Protein AF-A0A9E4AYN9-F1 (afdb_monomer_lite)

Radius of gyration: 28.67 Å; chains: 1; bounding box: 45×46×81 Å

Sequence (77 aa):
MTRYETLKDKPKRFLSLTGYTLEEFSALVPYFSKRFLASVETKTLQGKDRKKRRYTHSKNIGRPWRVAIPGNTRRTL

Structure (mmCIF, N/CA/C/O backbone):
data_AF-A0A9E4AYN9-F1
#
_entry.id   AF-A0A9E4AYN9-F1
#
loop_
_atom_site.group_PDB
_atom_site.id
_atom_site.type_symbol
_atom_site.label_atom_id
_atom_site.label_alt_id
_atom_site.label_comp_id
_atom_site.label_asym_id
_atom_site.label_entity_id
_atom_site.label_seq_id
_atom_site.pdbx_PDB_ins_code
_atom_site.Cartn_x
_atom_site.Cartn_y
_atom_site.Cartn_z
_atom_site.occupancy
_atom_site.B_iso_or_equiv
_atom_site.auth_seq_id
_atom_site.auth_comp_id
_atom_site.auth_asym_id
_atom_site.auth_atom_id
_atom_site.pdbx_PDB_model_num
ATOM 1 N N . MET A 1 1 ? -6.661 -16.002 3.885 1.00 56.03 1 MET A N 1
ATOM 2 C CA . MET A 1 1 ? -6.140 -14.768 3.256 1.00 56.03 1 MET A CA 1
ATOM 3 C C . MET A 1 1 ? -6.870 -13.579 3.864 1.00 56.03 1 MET A C 1
ATOM 5 O O . MET A 1 1 ? -8.093 -13.581 3.850 1.00 56.03 1 MET A O 1
ATOM 9 N N . THR A 1 2 ? -6.163 -12.622 4.456 1.00 70.56 2 THR A N 1
ATOM 10 C CA . THR A 1 2 ? -6.755 -11.410 5.046 1.00 70.56 2 THR A CA 1
ATOM 11 C C . THR A 1 2 ? -6.909 -10.325 3.978 1.00 70.56 2 THR A C 1
ATOM 13 O O . THR A 1 2 ? -6.010 -10.131 3.163 1.00 70.56 2 THR A O 1
ATOM 16 N N . ARG A 1 3 ? -8.057 -9.634 3.943 1.00 83.44 3 ARG A N 1
ATOM 17 C CA . ARG A 1 3 ? -8.317 -8.527 3.005 1.00 83.44 3 ARG A CA 1
ATOM 18 C C . ARG A 1 3 ? -8.241 -7.191 3.735 1.00 83.44 3 ARG A C 1
ATOM 20 O O . ARG A 1 3 ? -8.717 -7.095 4.865 1.00 83.44 3 ARG A O 1
ATOM 27 N N . TYR A 1 4 ? -7.698 -6.167 3.079 1.00 84.38 4 TYR A N 1
ATOM 28 C CA . TYR A 1 4 ? -7.594 -4.817 3.644 1.00 84.38 4 TYR A CA 1
ATOM 29 C C . TYR A 1 4 ? -8.949 -4.284 4.130 1.00 84.38 4 TYR A C 1
ATOM 31 O O . TYR A 1 4 ? -9.052 -3.842 5.269 1.00 84.38 4 TYR A O 1
ATOM 39 N N . GLU A 1 5 ? -9.997 -4.435 3.317 1.00 85.81 5 GLU A N 1
ATOM 40 C CA . GLU A 1 5 ? -11.371 -4.020 3.640 1.00 85.81 5 GLU A CA 1
ATOM 41 C C . GLU A 1 5 ? -11.841 -4.591 4.985 1.00 85.81 5 GLU A C 1
ATOM 43 O O . GLU A 1 5 ? -12.315 -3.859 5.840 1.00 85.81 5 GLU A O 1
ATOM 48 N N . THR A 1 6 ? -11.589 -5.879 5.230 1.00 85.69 6 THR A N 1
ATOM 49 C CA . THR A 1 6 ? -11.977 -6.551 6.483 1.00 85.69 6 THR A CA 1
ATOM 50 C C . THR A 1 6 ? -11.092 -6.208 7.686 1.00 85.69 6 THR A C 1
ATOM 52 O O . THR A 1 6 ? -11.476 -6.445 8.832 1.00 85.69 6 THR A O 1
ATOM 55 N N . LEU A 1 7 ? -9.870 -5.724 7.438 1.00 85.38 7 LEU A N 1
ATOM 56 C CA . LEU A 1 7 ? -8.903 -5.377 8.481 1.00 85.38 7 LEU A CA 1
ATOM 57 C C . LEU A 1 7 ? -9.033 -3.918 8.922 1.00 85.38 7 LEU A C 1
ATOM 59 O O . LEU A 1 7 ? -8.754 -3.625 10.084 1.00 85.38 7 LEU A O 1
ATOM 63 N N . LYS A 1 8 ? -9.490 -3.030 8.033 1.00 84.00 8 LYS A N 1
ATOM 64 C CA . LYS A 1 8 ? -9.741 -1.620 8.342 1.00 84.00 8 LYS A CA 1
ATOM 65 C C . LYS A 1 8 ? -10.772 -1.453 9.465 1.00 84.00 8 LYS A C 1
ATOM 67 O O . LYS A 1 8 ? -10.591 -0.612 10.336 1.00 84.00 8 LYS A O 1
ATOM 72 N N . ASP A 1 9 ? -11.773 -2.322 9.537 1.00 87.38 9 ASP A N 1
ATOM 73 C CA . ASP A 1 9 ? -12.787 -2.263 10.601 1.00 87.38 9 ASP A CA 1
ATOM 74 C C . ASP A 1 9 ? -12.262 -2.741 11.972 1.00 87.38 9 ASP A C 1
ATOM 76 O O . ASP A 1 9 ? -12.962 -2.676 12.982 1.00 87.38 9 ASP A O 1
ATOM 80 N N . LYS A 1 10 ? -11.020 -3.247 12.039 1.00 90.12 10 LYS A N 1
ATOM 81 C CA . LYS A 1 10 ? -10.394 -3.796 13.253 1.00 90.12 10 LYS A CA 1
ATOM 82 C C . LYS A 1 10 ? -9.059 -3.098 13.541 1.00 90.12 10 LYS A C 1
ATOM 84 O O . LYS A 1 10 ? -8.006 -3.733 13.423 1.00 90.12 10 LYS A O 1
ATOM 89 N N . PRO A 1 11 ? -9.072 -1.835 14.007 1.00 85.31 11 PRO A N 1
ATOM 90 C CA . PRO A 1 11 ? -7.874 -0.999 14.124 1.00 85.31 11 PRO A CA 1
ATOM 91 C C . PRO A 1 11 ? -6.778 -1.614 15.004 1.00 85.31 11 PRO A C 1
ATOM 93 O O . PRO A 1 11 ? -5.609 -1.570 14.640 1.00 85.31 11 PRO A O 1
ATOM 96 N N . LYS A 1 12 ? -7.133 -2.287 16.110 1.00 88.44 12 LYS A N 1
ATOM 97 C CA . LYS A 1 12 ? -6.150 -2.969 16.977 1.00 88.44 12 LYS A CA 1
ATOM 98 C C . LYS A 1 12 ? -5.404 -4.102 16.262 1.00 88.44 12 LYS A C 1
ATOM 100 O O . LYS A 1 12 ? -4.198 -4.241 16.427 1.00 88.44 12 LYS A O 1
ATOM 105 N N . ARG A 1 13 ? -6.113 -4.902 15.456 1.00 88.31 13 ARG A N 1
ATOM 106 C CA . ARG A 1 13 ? -5.499 -5.990 14.671 1.00 88.31 13 ARG A CA 1
ATOM 107 C C . ARG A 1 13 ? -4.702 -5.447 13.490 1.00 88.31 13 ARG A C 1
ATOM 109 O O . ARG A 1 13 ? -3.671 -6.009 13.137 1.00 88.31 13 ARG A O 1
ATOM 116 N N . PHE A 1 14 ? -5.182 -4.368 12.882 1.00 89.31 14 PHE A N 1
ATOM 117 C CA . PHE A 1 14 ? -4.475 -3.685 11.808 1.00 89.31 14 PHE A CA 1
ATOM 118 C C . PHE A 1 14 ? -3.124 -3.143 12.291 1.00 89.31 14 PHE A C 1
ATOM 120 O O . PHE A 1 14 ? -2.092 -3.439 11.687 1.00 89.31 14 PHE A O 1
ATOM 127 N N . LEU A 1 15 ? -3.127 -2.450 13.434 1.00 90.38 15 LEU A N 1
ATOM 128 C CA . LEU A 1 15 ? -1.927 -1.922 14.077 1.00 90.38 15 LEU A CA 1
ATOM 129 C C . LEU A 1 15 ? -0.949 -3.040 14.454 1.00 90.38 15 LEU A C 1
ATOM 131 O O . LEU A 1 15 ? 0.234 -2.925 14.167 1.00 90.38 15 LEU A O 1
ATOM 135 N N . SER A 1 16 ? -1.421 -4.160 15.013 1.00 9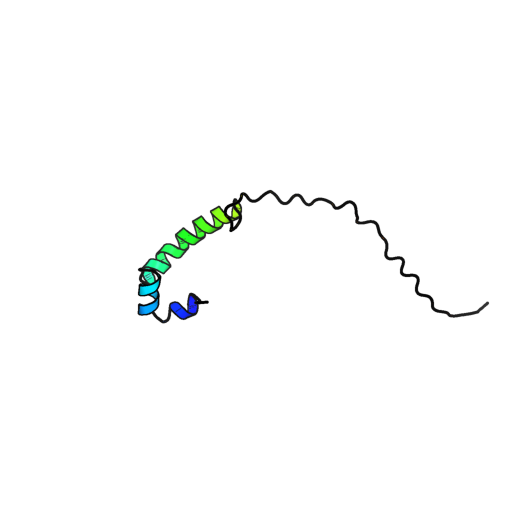0.88 16 SER A N 1
ATOM 136 C CA . SER A 1 16 ? -0.529 -5.280 15.355 1.00 90.88 16 SER A CA 1
ATOM 137 C C . SER A 1 16 ? 0.120 -5.948 14.138 1.00 90.88 16 SER A C 1
ATOM 139 O O . SER A 1 16 ? 1.202 -6.508 14.258 1.00 90.88 16 SER A O 1
ATOM 141 N N . LEU A 1 17 ? -0.552 -5.937 12.980 1.00 88.94 17 LEU A N 1
ATOM 142 C CA . LEU A 1 17 ? -0.051 -6.574 11.757 1.00 88.94 17 LEU A CA 1
ATOM 143 C C . LEU A 1 17 ? 0.904 -5.678 10.972 1.00 88.94 17 LEU A C 1
ATOM 145 O O . LEU A 1 17 ? 1.837 -6.175 10.349 1.00 88.94 17 LEU A O 1
ATOM 149 N N . THR A 1 18 ? 0.622 -4.380 10.940 1.00 88.38 18 THR A N 1
ATOM 150 C CA . THR A 1 18 ? 1.335 -3.429 10.079 1.00 88.38 18 THR A CA 1
ATOM 151 C C . THR A 1 18 ? 2.300 -2.539 10.850 1.00 88.38 18 THR A C 1
ATOM 153 O O . THR A 1 18 ? 3.199 -1.976 10.241 1.00 88.38 18 THR A O 1
ATOM 156 N N . GLY A 1 19 ? 2.124 -2.404 12.166 1.00 91.75 19 GLY A N 1
ATOM 157 C CA . GLY A 1 19 ? 2.834 -1.430 12.994 1.00 91.75 19 GLY A CA 1
ATOM 158 C C . GLY A 1 19 ? 2.341 0.009 12.822 1.00 91.75 19 GLY A C 1
ATOM 159 O O . GLY A 1 19 ? 2.832 0.887 13.520 1.00 91.75 19 GLY A O 1
ATOM 160 N N . TYR A 1 20 ? 1.365 0.249 11.939 1.00 90.69 20 TYR A N 1
ATOM 161 C CA . TYR A 1 20 ? 0.855 1.579 11.611 1.00 90.69 20 TYR A CA 1
ATOM 162 C C . TYR A 1 20 ? -0.611 1.736 11.998 1.00 90.69 20 TYR A C 1
ATOM 164 O O . TYR A 1 20 ? -1.411 0.794 11.934 1.00 90.69 20 TYR A O 1
ATOM 172 N N . THR A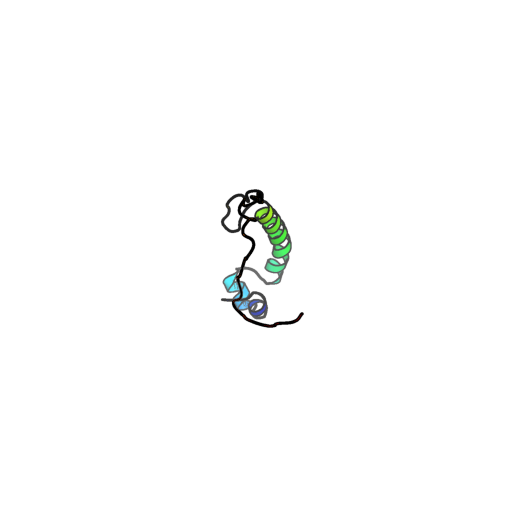 1 21 ? -0.987 2.960 12.353 1.00 91.94 21 THR A N 1
ATOM 173 C CA . THR A 1 21 ? -2.395 3.346 12.398 1.00 91.94 21 THR A CA 1
ATOM 174 C C . THR A 1 21 ? -2.981 3.367 10.985 1.00 91.94 21 THR A C 1
ATOM 176 O O . THR A 1 21 ? -2.272 3.408 9.977 1.00 91.94 21 THR A O 1
ATOM 179 N N . LEU A 1 22 ? -4.310 3.336 10.895 1.00 89.75 22 LEU A N 1
ATOM 180 C CA . LEU A 1 22 ? -4.99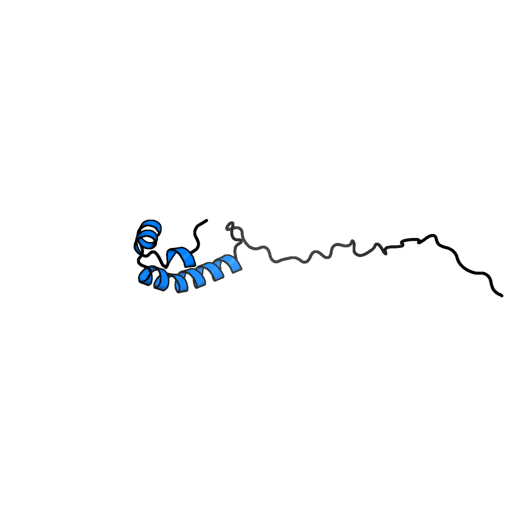1 3.424 9.603 1.00 89.75 22 LEU A CA 1
ATOM 181 C C . LEU A 1 22 ? -4.683 4.722 8.861 1.00 89.75 22 LEU A C 1
ATOM 183 O O . LEU A 1 22 ? -4.563 4.701 7.639 1.00 89.75 22 LEU A O 1
ATOM 187 N N . GLU A 1 23 ? -4.546 5.825 9.592 1.00 91.25 23 GLU A N 1
ATOM 188 C CA . GLU A 1 23 ? -4.239 7.133 9.020 1.00 91.25 23 GLU A CA 1
ATOM 189 C C . GLU A 1 23 ? -2.831 7.154 8.432 1.00 91.25 23 GLU A C 1
ATOM 191 O O . GLU A 1 23 ? -2.672 7.451 7.248 1.00 91.25 23 GLU A O 1
ATOM 196 N N . GLU A 1 24 ? -1.827 6.730 9.200 1.00 92.12 24 GLU A N 1
ATOM 197 C CA . GLU A 1 24 ? -0.438 6.637 8.734 1.00 92.12 24 GLU A CA 1
ATOM 198 C C . GLU A 1 24 ? -0.312 5.709 7.527 1.00 92.12 24 GLU A C 1
ATOM 200 O O . GLU A 1 24 ? 0.308 6.056 6.520 1.00 92.12 24 GLU A O 1
ATOM 205 N N . PHE A 1 25 ? -0.959 4.543 7.589 1.00 91.81 25 PHE A N 1
ATOM 206 C CA . PHE A 1 25 ? -0.975 3.618 6.467 1.00 91.81 25 PHE A CA 1
ATOM 207 C C . PHE A 1 25 ? -1.630 4.256 5.239 1.00 91.81 25 PHE A C 1
ATOM 209 O O . PHE A 1 25 ? -1.079 4.188 4.142 1.00 91.81 25 PHE A O 1
ATOM 216 N N . SER A 1 26 ? -2.772 4.928 5.410 1.00 90.06 26 SER A N 1
ATOM 217 C CA . SER A 1 26 ? -3.467 5.604 4.312 1.00 90.06 26 SER A CA 1
ATOM 218 C C . SER A 1 26 ? -2.642 6.736 3.695 1.00 90.06 26 SER A C 1
ATOM 220 O O . SER A 1 26 ? -2.675 6.907 2.478 1.00 90.06 26 SER A O 1
ATOM 222 N N . ALA A 1 27 ? -1.836 7.441 4.493 1.00 93.38 27 ALA A N 1
ATOM 223 C CA . ALA A 1 27 ? -0.929 8.482 4.019 1.00 93.38 27 ALA A CA 1
ATOM 224 C C . ALA A 1 27 ? 0.236 7.916 3.184 1.00 93.38 27 ALA A C 1
ATOM 226 O O . ALA A 1 27 ? 0.736 8.587 2.280 1.00 93.38 27 ALA A O 1
ATOM 227 N N . LEU A 1 28 ? 0.646 6.668 3.433 1.00 91.38 28 LEU A N 1
ATOM 228 C CA . LEU A 1 28 ? 1.708 5.982 2.687 1.00 91.38 28 LEU A CA 1
ATOM 229 C C . LEU A 1 28 ? 1.231 5.407 1.343 1.00 91.38 28 LEU A C 1
ATOM 231 O O . LEU A 1 28 ? 2.018 5.316 0.394 1.00 91.38 28 LEU A O 1
ATOM 235 N N . VAL A 1 29 ? -0.052 5.041 1.233 1.00 91.31 29 VAL A N 1
ATOM 236 C CA . VAL A 1 29 ? -0.624 4.383 0.042 1.00 91.31 29 VAL A CA 1
ATOM 237 C C . VAL A 1 29 ? -0.385 5.159 -1.265 1.00 91.31 29 VAL A C 1
ATOM 239 O O . VAL A 1 29 ? 0.009 4.516 -2.243 1.00 91.31 29 VAL A O 1
ATOM 242 N N . PRO A 1 30 ? -0.555 6.495 -1.350 1.00 93.56 30 PRO A N 1
ATOM 243 C CA . PRO A 1 30 ? -0.316 7.240 -2.588 1.00 93.56 30 PRO A CA 1
ATOM 244 C C . PRO A 1 30 ? 1.133 7.140 -3.081 1.00 93.56 30 PRO A C 1
ATOM 246 O O . PRO A 1 30 ? 1.382 6.894 -4.265 1.00 93.56 30 PRO A O 1
ATOM 249 N N . TYR A 1 31 ? 2.098 7.271 -2.168 1.00 93.56 31 TYR A N 1
ATOM 250 C CA . TYR A 1 31 ? 3.524 7.190 -2.491 1.00 93.56 31 TYR A CA 1
ATOM 251 C C . TYR A 1 31 ? 3.923 5.782 -2.918 1.00 93.56 31 TYR A C 1
ATOM 253 O O . TYR A 1 31 ? 4.610 5.610 -3.932 1.00 93.56 31 TYR A O 1
ATOM 261 N N . PHE A 1 32 ? 3.443 4.776 -2.182 1.00 91.00 32 PHE A N 1
ATOM 262 C CA . PHE A 1 32 ? 3.643 3.376 -2.531 1.00 91.00 32 PHE A CA 1
ATOM 263 C C . PHE A 1 32 ? 3.063 3.069 -3.911 1.00 91.00 32 PHE A C 1
ATOM 265 O O . PHE A 1 32 ? 3.769 2.533 -4.758 1.00 91.00 32 PHE A O 1
ATOM 272 N N . SER A 1 33 ? 1.818 3.470 -4.172 1.00 91.81 33 SER A N 1
ATOM 273 C CA . SER A 1 33 ? 1.131 3.205 -5.440 1.00 91.81 33 SER A CA 1
ATOM 274 C C . SER A 1 33 ? 1.892 3.801 -6.619 1.00 91.81 33 SER A C 1
ATOM 276 O O . SER A 1 33 ? 2.138 3.110 -7.605 1.00 91.81 33 SER A O 1
ATOM 278 N N . LYS A 1 34 ? 2.357 5.051 -6.497 1.00 93.50 34 LYS A N 1
ATOM 279 C CA . LYS A 1 34 ? 3.154 5.712 -7.539 1.00 93.50 34 LYS A CA 1
ATOM 280 C C . LYS A 1 34 ? 4.455 4.960 -7.828 1.00 93.50 34 LYS A C 1
ATOM 282 O O . LYS A 1 34 ? 4.795 4.730 -8.987 1.00 93.50 34 LYS A O 1
ATOM 287 N N . ARG A 1 35 ? 5.183 4.556 -6.783 1.00 91.75 35 ARG A N 1
ATOM 288 C CA . ARG A 1 35 ? 6.439 3.801 -6.924 1.00 91.75 35 ARG A CA 1
ATOM 289 C C . ARG A 1 35 ? 6.213 2.391 -7.459 1.00 91.75 35 ARG A C 1
ATOM 291 O O . ARG A 1 35 ? 6.983 1.933 -8.298 1.00 91.75 35 ARG A O 1
ATOM 298 N N . PHE A 1 36 ? 5.163 1.722 -7.002 1.00 89.12 36 PHE A N 1
ATOM 299 C CA . PHE A 1 36 ? 4.806 0.381 -7.435 1.00 89.12 36 PHE A CA 1
ATOM 300 C C . PHE A 1 36 ? 4.418 0.365 -8.913 1.00 89.12 36 PHE A C 1
ATOM 302 O O . PHE A 1 36 ? 4.967 -0.437 -9.661 1.00 89.12 36 PHE A O 1
ATOM 309 N N . LEU A 1 37 ? 3.557 1.290 -9.351 1.00 89.44 37 LEU A N 1
ATOM 310 C CA . LEU A 1 37 ? 3.155 1.422 -10.754 1.00 89.44 37 LEU A CA 1
ATOM 311 C C . LEU A 1 37 ? 4.360 1.667 -11.675 1.00 89.44 37 LEU A C 1
ATOM 313 O O . LEU A 1 37 ? 4.516 0.962 -12.669 1.00 89.44 37 LEU A O 1
ATOM 317 N N . ALA A 1 38 ? 5.262 2.576 -11.293 1.00 88.69 38 ALA A N 1
ATOM 318 C CA . ALA A 1 38 ? 6.504 2.814 -12.034 1.00 88.69 38 AL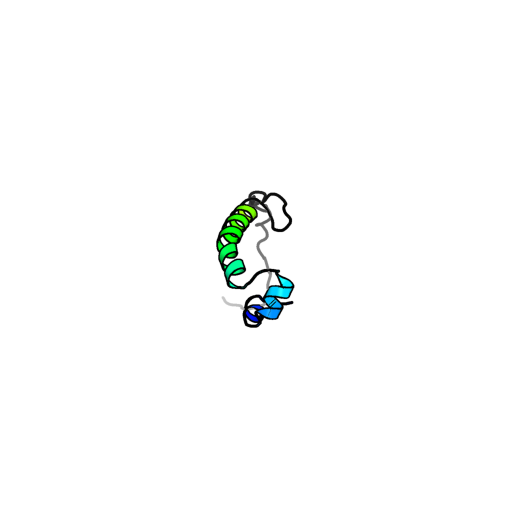A A CA 1
ATOM 319 C C . ALA A 1 38 ? 7.415 1.568 -12.085 1.00 88.69 38 ALA A C 1
ATOM 321 O O . ALA A 1 38 ? 8.066 1.287 -13.093 1.00 88.69 38 ALA A O 1
ATOM 322 N N . SER A 1 39 ? 7.451 0.785 -11.003 1.00 86.06 39 SER A N 1
ATOM 323 C CA . SER A 1 39 ? 8.200 -0.474 -10.960 1.00 86.06 39 SER A CA 1
ATOM 324 C C . SER A 1 39 ? 7.599 -1.521 -11.901 1.00 86.06 39 SER A C 1
ATOM 326 O O . SER A 1 39 ? 8.330 -2.120 -12.683 1.00 86.06 39 SER A O 1
ATOM 328 N N . VAL A 1 40 ? 6.276 -1.720 -11.899 1.00 86.81 40 VAL A N 1
ATOM 329 C CA . VAL A 1 40 ? 5.629 -2.759 -12.727 1.00 86.81 40 VAL A CA 1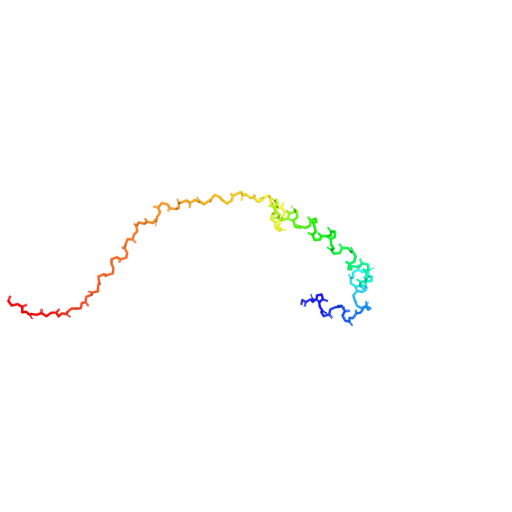
ATOM 330 C C . VAL A 1 40 ? 5.542 -2.410 -14.218 1.00 86.81 40 VAL A C 1
ATOM 332 O O . VAL A 1 40 ? 5.296 -3.283 -15.059 1.00 86.81 40 VAL A O 1
ATOM 335 N N . GLU A 1 41 ? 5.737 -1.141 -14.572 1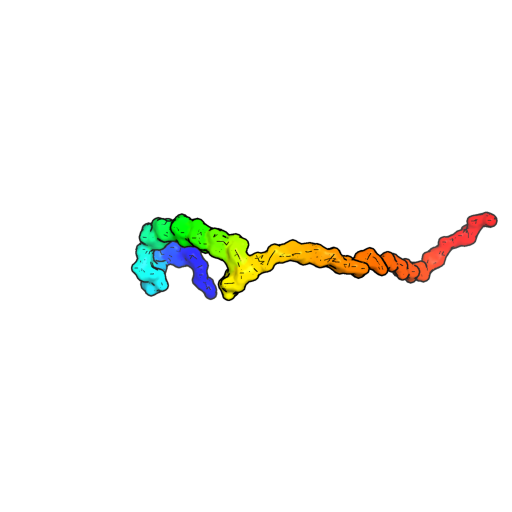.00 85.00 41 GLU A N 1
ATOM 336 C CA . GLU A 1 41 ? 5.899 -0.711 -15.962 1.00 85.00 41 GLU A CA 1
ATOM 337 C C . GLU A 1 41 ? 7.177 -1.303 -16.573 1.00 85.00 41 GLU A C 1
ATOM 339 O O . GLU A 1 41 ? 7.166 -1.835 -17.685 1.00 85.00 41 GLU A O 1
ATOM 344 N N . THR A 1 42 ? 8.265 -1.283 -15.804 1.00 82.94 42 THR A N 1
ATOM 345 C CA . THR A 1 42 ? 9.597 -1.711 -16.251 1.00 82.94 42 THR A CA 1
ATOM 346 C C . THR A 1 42 ? 9.905 -3.162 -15.897 1.00 82.94 42 THR A C 1
ATOM 348 O O . THR A 1 42 ? 10.573 -3.861 -16.661 1.00 82.94 42 THR A O 1
ATOM 351 N N . LYS A 1 43 ? 9.383 -3.647 -14.770 1.00 85.25 43 LYS A N 1
ATOM 352 C CA . LYS A 1 43 ? 9.673 -4.962 -14.200 1.00 85.25 43 LYS A CA 1
ATOM 353 C C . LYS A 1 43 ? 8.404 -5.790 -14.031 1.00 85.25 43 LYS A C 1
ATOM 355 O O . LYS A 1 43 ? 7.293 -5.302 -13.881 1.00 85.25 43 LYS A O 1
ATOM 360 N N . THR A 1 44 ? 8.567 -7.098 -14.080 1.00 83.75 44 THR A N 1
ATOM 361 C CA . THR A 1 44 ? 7.540 -8.077 -13.720 1.00 83.75 44 THR A CA 1
ATOM 362 C C . THR A 1 44 ? 7.366 -8.119 -12.201 1.00 83.75 44 THR A C 1
ATOM 364 O O . THR A 1 44 ? 8.233 -7.663 -11.458 1.00 83.75 44 THR A O 1
ATOM 367 N N . LEU A 1 45 ? 6.272 -8.718 -11.720 1.00 81.75 45 LEU A N 1
ATOM 368 C CA . LEU A 1 45 ? 6.031 -8.914 -10.280 1.00 81.75 45 LEU A CA 1
ATOM 369 C C . LEU A 1 45 ? 7.147 -9.725 -9.595 1.00 81.75 45 LEU A C 1
ATOM 371 O O . LEU A 1 45 ? 7.360 -9.595 -8.397 1.00 81.75 45 LEU A O 1
ATOM 375 N N . GLN A 1 46 ? 7.881 -10.535 -10.361 1.00 84.38 46 GLN A N 1
ATOM 376 C CA . GLN A 1 46 ? 9.039 -11.308 -9.911 1.00 84.38 46 GLN A CA 1
ATOM 377 C C . GLN A 1 46 ? 10.361 -10.521 -10.003 1.00 84.38 46 GLN A C 1
ATOM 379 O O . GLN A 1 46 ? 11.432 -11.101 -9.849 1.00 84.38 46 GLN A O 1
ATOM 384 N N . GLY A 1 47 ? 10.313 -9.223 -10.320 1.00 80.56 47 GLY A N 1
ATOM 385 C CA . GLY A 1 47 ? 11.476 -8.337 -10.399 1.00 80.56 47 GLY A CA 1
ATOM 386 C C . GLY A 1 47 ? 12.294 -8.430 -11.692 1.00 80.56 47 GLY A C 1
ATOM 387 O O . GLY A 1 47 ? 13.261 -7.690 -11.840 1.00 80.56 47 GLY A O 1
ATOM 388 N N . LYS A 1 48 ? 11.921 -9.297 -12.643 1.00 84.00 48 LYS A N 1
ATOM 389 C CA . LYS A 1 48 ? 12.605 -9.419 -13.946 1.00 84.00 48 LYS A CA 1
ATOM 390 C C . LYS A 1 48 ? 12.176 -8.307 -14.890 1.00 84.00 48 LYS A C 1
ATOM 392 O O . LYS A 1 48 ? 10.989 -7.994 -14.921 1.00 84.00 48 LYS A O 1
ATOM 397 N N . ASP A 1 49 ? 13.079 -7.803 -15.720 1.00 83.50 49 ASP A N 1
ATOM 398 C CA . ASP A 1 49 ? 12.734 -6.779 -16.707 1.00 83.50 49 ASP A CA 1
ATOM 399 C C . ASP A 1 49 ? 11.663 -7.262 -17.689 1.00 83.50 49 ASP A C 1
ATOM 401 O O . ASP A 1 49 ? 11.668 -8.397 -18.188 1.00 83.50 49 ASP A O 1
ATOM 405 N N . ARG A 1 50 ? 10.716 -6.374 -17.978 1.00 77.19 50 ARG A N 1
ATOM 406 C CA . ARG A 1 50 ? 9.606 -6.646 -18.877 1.00 77.19 50 ARG A CA 1
ATOM 407 C C . ARG A 1 50 ? 10.110 -6.547 -20.315 1.00 77.19 50 ARG A C 1
ATOM 409 O O . ARG A 1 50 ? 10.299 -5.464 -20.861 1.00 77.19 50 ARG A O 1
ATOM 416 N N . LYS A 1 51 ? 10.337 -7.694 -20.962 1.00 78.44 51 LYS A N 1
ATOM 417 C CA . LYS A 1 51 ? 10.685 -7.724 -22.392 1.00 78.44 51 LYS A CA 1
ATOM 418 C C . LYS A 1 51 ? 9.511 -7.169 -23.204 1.00 78.44 51 LYS A C 1
ATOM 420 O O . LYS A 1 51 ? 8.378 -7.618 -23.021 1.00 78.44 51 LYS A O 1
ATOM 425 N N . LYS A 1 52 ? 9.774 -6.219 -24.115 1.00 69.44 52 LYS A N 1
ATOM 426 C CA . LYS A 1 52 ? 8.766 -5.741 -25.078 1.00 69.44 52 LYS A CA 1
ATOM 427 C C . LYS A 1 52 ? 8.125 -6.957 -25.745 1.00 69.44 52 LYS A C 1
ATOM 429 O O . LYS A 1 52 ? 8.834 -7.821 -26.264 1.00 69.44 52 LYS A O 1
ATOM 434 N N . ARG A 1 53 ? 6.791 -7.031 -25.702 1.00 63.34 53 ARG A N 1
ATOM 435 C CA . ARG A 1 53 ? 6.012 -8.111 -26.314 1.00 63.34 53 ARG A CA 1
ATOM 436 C C . ARG A 1 53 ? 6.291 -8.087 -27.817 1.00 63.34 53 ARG A C 1
ATOM 438 O O . ARG A 1 53 ? 5.695 -7.304 -28.545 1.00 63.34 53 ARG A O 1
ATOM 445 N N . ARG A 1 54 ? 7.225 -8.914 -28.291 1.00 55.66 54 ARG A N 1
ATOM 446 C CA . ARG A 1 54 ? 7.320 -9.218 -29.717 1.00 55.66 54 ARG A CA 1
ATOM 447 C C . ARG A 1 54 ? 6.110 -10.083 -30.020 1.00 55.66 54 ARG A C 1
ATOM 449 O O . ARG A 1 54 ? 6.050 -11.224 -29.573 1.00 55.66 54 ARG A O 1
ATOM 456 N N . TYR A 1 55 ? 5.130 -9.515 -30.715 1.00 59.31 55 TYR A N 1
ATOM 457 C CA . TYR A 1 55 ? 4.121 -10.314 -31.393 1.00 59.31 55 TYR A CA 1
ATOM 458 C C . TYR A 1 55 ? 4.883 -11.132 -32.435 1.00 59.31 55 TYR A C 1
ATOM 460 O O . TYR A 1 55 ? 5.211 -10.649 -33.516 1.00 59.31 55 TYR A O 1
ATOM 468 N N . THR A 1 56 ? 5.296 -12.340 -32.069 1.00 59.50 56 THR A N 1
ATOM 469 C CA . THR A 1 56 ? 5.803 -13.289 -33.043 1.00 59.50 56 THR A CA 1
ATOM 470 C C . THR A 1 56 ? 4.597 -13.666 -33.884 1.00 59.50 56 THR A C 1
ATOM 472 O O . THR A 1 56 ? 3.691 -14.347 -33.413 1.00 59.50 56 THR A O 1
ATOM 475 N N . HIS A 1 57 ? 4.538 -13.168 -35.119 1.00 58.75 57 HIS A N 1
ATOM 476 C CA . HIS A 1 57 ? 3.660 -13.747 -36.125 1.00 58.75 57 HIS A CA 1
ATOM 477 C C . HIS A 1 57 ? 4.028 -15.229 -36.219 1.00 58.75 57 HIS A C 1
ATOM 479 O O . HIS A 1 57 ? 5.050 -15.598 -36.798 1.00 58.75 57 HIS A O 1
ATOM 485 N N . SER A 1 58 ? 3.243 -16.090 -35.571 1.00 57.38 58 SER A N 1
ATOM 486 C CA . SER A 1 58 ? 3.370 -17.521 -35.776 1.00 57.38 58 SER A CA 1
ATOM 487 C C . SER A 1 58 ? 3.009 -17.777 -37.233 1.00 57.38 58 SER A C 1
ATOM 489 O O . SER A 1 58 ? 1.870 -17.540 -37.631 1.00 57.38 58 SER A O 1
ATOM 491 N N . LYS A 1 59 ? 3.962 -18.280 -38.021 1.00 53.38 59 LYS A N 1
ATOM 492 C CA . LYS A 1 59 ? 3.806 -18.659 -39.439 1.00 53.38 59 LYS A CA 1
ATOM 493 C C . LYS A 1 59 ? 2.774 -19.782 -39.694 1.00 53.38 59 LYS A C 1
ATOM 495 O O . LYS A 1 59 ? 2.714 -20.311 -40.793 1.00 53.38 59 LYS A O 1
ATOM 500 N N . ASN A 1 60 ? 1.949 -20.134 -38.706 1.00 54.78 60 ASN A N 1
ATOM 501 C CA . ASN A 1 60 ? 0.993 -21.240 -38.751 1.00 54.78 60 ASN A CA 1
ATOM 502 C C . ASN A 1 60 ? -0.473 -20.774 -38.816 1.00 54.78 60 ASN A C 1
ATOM 504 O O . ASN A 1 60 ? -1.357 -21.474 -38.330 1.00 54.78 60 ASN A O 1
ATOM 508 N N . ILE A 1 61 ? -0.767 -19.621 -39.424 1.00 53.81 61 ILE A N 1
ATOM 509 C CA . ILE A 1 61 ? -2.137 -19.321 -39.876 1.00 53.81 61 ILE A CA 1
ATOM 510 C C . ILE A 1 61 ? -2.242 -19.843 -41.308 1.00 53.81 61 ILE A C 1
ATOM 512 O O . ILE A 1 61 ? -2.057 -19.119 -42.278 1.00 53.81 61 ILE A O 1
ATOM 516 N N . GLY A 1 62 ? -2.419 -21.153 -41.427 1.00 55.84 62 GLY A N 1
ATOM 517 C CA . GLY A 1 62 ? -2.375 -21.836 -42.714 1.00 55.84 62 GLY A CA 1
ATOM 518 C C . GLY A 1 62 ? -2.842 -23.276 -42.622 1.00 55.84 62 GLY A C 1
ATOM 519 O O . GLY A 1 62 ? -2.177 -24.169 -43.132 1.00 55.84 62 GLY A O 1
ATOM 520 N N . ARG A 1 63 ? -3.960 -23.531 -41.940 1.00 57.34 63 ARG A N 1
ATOM 521 C CA . ARG A 1 63 ? -4.705 -24.783 -42.113 1.00 57.34 63 ARG A CA 1
ATOM 522 C C . ARG A 1 63 ? -6.190 -24.445 -42.210 1.00 57.34 63 ARG A C 1
ATOM 524 O O . ARG A 1 63 ? -6.806 -24.187 -41.180 1.00 57.34 63 ARG A O 1
ATOM 531 N N . PRO A 1 64 ? -6.765 -24.380 -43.424 1.00 45.97 64 PRO A N 1
ATOM 532 C CA . PRO A 1 64 ? -8.204 -24.279 -43.555 1.00 45.97 64 PRO A CA 1
ATOM 533 C C . PRO A 1 64 ? -8.803 -25.602 -43.079 1.00 45.97 64 PRO A C 1
ATOM 535 O O . PRO A 1 64 ? -8.413 -26.677 -43.538 1.00 45.97 64 PRO A O 1
ATOM 538 N N . TRP A 1 65 ? -9.728 -25.509 -42.131 1.00 49.16 65 TRP A N 1
ATOM 539 C CA . TRP A 1 65 ? -10.547 -26.605 -41.633 1.00 49.16 65 TRP A CA 1
ATOM 540 C C . TRP A 1 65 ? -11.394 -27.157 -42.783 1.00 49.16 65 TRP A C 1
ATOM 542 O O . TRP A 1 65 ? -12.532 -26.746 -42.991 1.00 49.16 65 TRP A O 1
ATOM 552 N N . ARG A 1 66 ? -10.837 -28.067 -43.584 1.00 45.34 66 ARG A N 1
ATOM 553 C CA . ARG A 1 66 ? -11.616 -28.828 -44.559 1.00 45.34 66 ARG A CA 1
ATOM 554 C C . ARG A 1 66 ? -12.229 -30.012 -43.820 1.00 45.34 66 ARG A C 1
ATOM 556 O O . ARG A 1 66 ? -11.707 -31.120 -43.848 1.00 45.34 66 ARG A O 1
ATOM 563 N N . VAL A 1 67 ? -13.308 -29.741 -43.093 1.00 53.94 67 VAL A N 1
ATOM 564 C CA . VAL A 1 67 ? -14.170 -30.785 -42.541 1.00 53.94 67 VAL A CA 1
ATOM 565 C C . VAL A 1 67 ? -15.026 -31.276 -43.707 1.00 53.94 67 VAL A C 1
ATOM 567 O O . VAL A 1 67 ? -15.948 -30.589 -44.138 1.00 53.94 67 VAL A O 1
ATOM 570 N N . ALA A 1 68 ? -14.665 -32.415 -44.297 1.00 46.53 68 ALA A N 1
ATOM 571 C CA . ALA A 1 68 ? -15.544 -33.102 -45.233 1.00 46.53 68 ALA A CA 1
ATOM 572 C C . ALA A 1 68 ? -16.710 -33.682 -44.421 1.00 46.53 68 ALA A C 1
ATOM 574 O O . ALA A 1 68 ? -16.520 -34.626 -43.660 1.00 46.53 68 ALA A O 1
ATOM 575 N N . ILE A 1 69 ? -17.895 -33.083 -44.536 1.00 47.69 69 ILE A N 1
ATOM 576 C CA . ILE A 1 69 ? -19.132 -33.647 -43.988 1.00 47.69 69 ILE A CA 1
ATOM 577 C C . ILE A 1 69 ? -19.631 -34.688 -45.002 1.00 47.69 69 ILE A C 1
ATOM 579 O O . ILE A 1 69 ? -19.945 -34.305 -46.132 1.00 47.69 69 ILE A O 1
ATOM 583 N N . PRO A 1 70 ? -19.707 -35.988 -44.665 1.00 44.34 70 PRO A N 1
ATOM 584 C CA . PRO A 1 70 ? -20.338 -36.968 -45.532 1.00 44.34 70 PRO A CA 1
ATOM 585 C C . PRO A 1 70 ? -21.849 -36.923 -45.275 1.00 44.34 70 PRO A C 1
ATOM 587 O O . PRO A 1 70 ? -22.301 -37.245 -44.179 1.00 44.34 70 PRO A O 1
ATOM 590 N N . GLY A 1 71 ? -22.647 -36.498 -46.259 1.00 36.91 71 GLY A N 1
ATOM 591 C CA . GLY A 1 71 ? -24.098 -36.433 -46.062 1.00 36.91 71 GLY A CA 1
ATOM 592 C C . GLY A 1 71 ? -24.915 -35.877 -47.225 1.00 36.91 71 GLY A C 1
ATOM 593 O O . GLY A 1 71 ? -25.354 -34.741 -47.169 1.00 36.91 71 GLY A O 1
ATOM 594 N N . ASN A 1 72 ? -25.106 -36.713 -48.249 1.00 45.06 72 ASN A N 1
ATOM 595 C CA . ASN A 1 72 ? -26.355 -36.990 -48.983 1.00 45.06 72 ASN A CA 1
ATOM 596 C C . ASN A 1 72 ? -27.413 -35.875 -49.215 1.00 45.06 72 ASN A C 1
ATOM 598 O O . ASN A 1 72 ? -27.965 -35.343 -48.258 1.00 45.06 72 ASN A O 1
ATOM 602 N N . THR A 1 73 ? -27.805 -35.707 -50.494 1.00 44.16 73 THR A N 1
ATOM 603 C CA . THR A 1 73 ? -29.106 -35.305 -51.120 1.00 44.16 73 THR A CA 1
ATOM 604 C C . THR A 1 73 ? -28.852 -34.287 -52.252 1.00 44.16 73 THR A C 1
ATOM 606 O O . THR A 1 73 ? -28.055 -33.385 -52.067 1.00 44.16 73 THR A O 1
ATOM 609 N N . ARG A 1 74 ? -29.416 -34.314 -53.468 1.00 39.81 74 ARG A N 1
ATOM 610 C CA . ARG A 1 74 ? -30.489 -35.062 -54.144 1.00 39.81 74 ARG A CA 1
ATOM 611 C C . ARG A 1 74 ? -30.307 -34.902 -55.673 1.00 39.81 74 ARG A C 1
ATOM 613 O O . ARG A 1 74 ? -29.771 -33.911 -56.148 1.00 39.81 74 ARG A O 1
ATOM 620 N N . ARG A 1 75 ? -30.830 -35.895 -56.388 1.00 40.47 75 ARG A N 1
ATOM 621 C CA . ARG A 1 75 ? -31.201 -35.985 -57.815 1.00 40.47 75 ARG A CA 1
ATOM 622 C C . ARG A 1 75 ? -32.049 -34.789 -58.306 1.00 40.47 75 ARG A C 1
ATOM 624 O O . ARG A 1 75 ? -32.894 -34.377 -57.519 1.00 40.47 75 ARG A O 1
ATOM 631 N N . THR A 1 76 ? -31.862 -34.384 -59.580 1.00 40.72 76 THR A N 1
ATOM 632 C CA . THR A 1 76 ? -32.709 -33.617 -60.561 1.00 40.72 76 THR A CA 1
ATOM 633 C C . THR A 1 76 ? -31.827 -32.574 -61.275 1.00 40.72 76 THR A C 1
ATOM 635 O O . THR A 1 76 ? -31.160 -31.824 -60.571 1.00 40.72 76 THR A O 1
ATOM 638 N N . LEU A 1 77 ? -31.725 -32.439 -62.601 1.00 43.62 77 LEU A N 1
ATOM 639 C CA . LEU A 1 77 ? -32.471 -32.917 -63.777 1.00 43.62 77 LEU A CA 1
ATOM 640 C C . LEU A 1 77 ? -31.492 -33.479 -64.820 1.00 43.62 77 LEU A C 1
ATOM 642 O O . LEU A 1 77 ? -30.364 -32.945 -64.892 1.00 43.62 77 LEU A O 1
#

Secondary structure (DSSP, 8-state):
---HHHHHT-HHHHHHHHSS-HHHHHHHHHHHHHHHHHHHHHB-TTS-B---------S------------------

Foldseek 3Di:
DDDPVNCLVPQVSVCVVPVDGPVVVVVCVVVCVVVVVVQVVQAPPVRHGDDDPDPPPPPPPDDDPPPPDDDDDDDDD

pLDDT: mean 74.71, std 18.39, range [36.91, 93.56]